Protein AF-A0AAP1VE02-F1 (afdb_monomer_lite)

Structure (mmCIF, N/CA/C/O backbone):
data_AF-A0AAP1VE02-F1
#
_entry.id   AF-A0AAP1VE02-F1
#
loop_
_atom_site.group_PDB
_atom_site.id
_atom_site.type_symbol
_atom_site.label_atom_id
_atom_site.label_alt_id
_atom_site.label_comp_id
_atom_site.label_asym_id
_atom_site.label_entity_id
_atom_site.label_seq_id
_atom_site.pdbx_PDB_ins_code
_atom_site.Cartn_x
_atom_site.Cartn_y
_atom_site.Cartn_z
_atom_site.occupancy
_atom_site.B_iso_or_equiv
_atom_site.auth_seq_id
_atom_site.auth_comp_id
_atom_site.auth_asym_id
_atom_site.auth_atom_id
_atom_site.pdbx_PDB_model_num
ATOM 1 N N . MET A 1 1 ? 75.406 -11.389 -35.304 1.00 46.22 1 MET A N 1
ATOM 2 C CA . MET A 1 1 ? 74.485 -10.347 -34.802 1.00 46.22 1 MET A CA 1
ATOM 3 C C . MET A 1 1 ? 73.312 -10.310 -35.766 1.00 46.22 1 MET A C 1
ATOM 5 O O . MET A 1 1 ? 73.383 -9.634 -36.781 1.00 46.22 1 MET A O 1
ATOM 9 N N . ASP A 1 2 ? 72.310 -11.146 -35.496 1.00 42.59 2 ASP A N 1
ATOM 10 C CA . ASP A 1 2 ? 71.092 -11.307 -36.296 1.00 42.59 2 ASP A CA 1
ATOM 11 C C . ASP A 1 2 ? 70.043 -10.273 -35.878 1.00 42.59 2 ASP A C 1
ATOM 13 O O . ASP A 1 2 ? 69.698 -10.181 -34.701 1.00 42.59 2 ASP A O 1
ATOM 17 N N . LEU A 1 3 ? 69.539 -9.492 -36.835 1.00 54.22 3 LEU A N 1
ATOM 18 C CA . LEU A 1 3 ? 68.564 -8.415 -36.616 1.00 54.22 3 LEU A CA 1
ATOM 19 C C . LEU A 1 3 ? 67.291 -8.613 -37.456 1.00 54.22 3 LEU A C 1
ATOM 21 O O . LEU A 1 3 ? 66.879 -7.704 -38.171 1.00 54.22 3 LEU A O 1
ATOM 25 N N . THR A 1 4 ? 66.658 -9.789 -37.419 1.00 57.28 4 THR A N 1
ATOM 26 C CA . THR A 1 4 ? 65.458 -10.041 -38.254 1.00 57.28 4 THR A CA 1
ATOM 27 C C . THR A 1 4 ? 64.274 -10.711 -37.553 1.00 57.28 4 THR A C 1
ATOM 29 O O . THR A 1 4 ? 63.318 -11.081 -38.225 1.00 57.28 4 THR A O 1
ATOM 32 N N . GLN A 1 5 ? 64.257 -10.836 -36.222 1.00 55.25 5 GLN A N 1
ATOM 33 C CA . GLN A 1 5 ? 63.242 -11.658 -35.537 1.00 55.25 5 GLN A CA 1
ATOM 34 C C . GLN A 1 5 ? 62.450 -10.962 -34.424 1.00 55.25 5 GLN A C 1
ATOM 36 O O . GLN A 1 5 ? 62.239 -11.557 -33.376 1.00 55.25 5 GLN A O 1
ATOM 41 N N . VAL A 1 6 ? 61.951 -9.735 -34.622 1.00 55.88 6 VAL A N 1
ATOM 42 C CA . VAL A 1 6 ? 60.882 -9.215 -33.741 1.00 55.88 6 VAL A CA 1
ATOM 43 C C . VAL A 1 6 ? 59.958 -8.251 -34.488 1.00 55.88 6 VAL A C 1
ATOM 45 O O . VAL A 1 6 ? 60.236 -7.059 -34.568 1.00 55.88 6 VAL A O 1
ATOM 48 N N . SER A 1 7 ? 58.838 -8.755 -35.015 1.00 54.78 7 SER A N 1
ATOM 49 C CA . SER A 1 7 ? 57.533 -8.056 -35.022 1.00 54.78 7 SER A CA 1
ATOM 50 C C . SER A 1 7 ? 56.464 -8.879 -35.746 1.00 54.78 7 SER A C 1
ATOM 52 O O . SER A 1 7 ? 55.863 -8.446 -36.726 1.00 54.78 7 SER A O 1
ATOM 54 N N . SER A 1 8 ? 56.157 -10.070 -35.235 1.00 54.03 8 SER A N 1
ATOM 55 C CA . SER A 1 8 ? 54.827 -10.646 -35.439 1.00 54.03 8 SER A CA 1
ATOM 56 C C . SER A 1 8 ? 53.881 -9.958 -34.456 1.00 54.03 8 SER A C 1
ATOM 58 O O . SER A 1 8 ? 53.622 -10.453 -33.359 1.00 54.03 8 SER A O 1
ATOM 60 N N . SER A 1 9 ? 53.415 -8.764 -34.821 1.00 57.19 9 SER A N 1
ATOM 61 C CA . SER A 1 9 ? 52.291 -8.130 -34.140 1.00 57.19 9 SER A CA 1
ATOM 62 C C . SER A 1 9 ? 51.079 -9.030 -34.353 1.00 57.19 9 SER A C 1
ATOM 64 O O . SER A 1 9 ? 50.460 -9.050 -35.417 1.00 57.19 9 SER A O 1
ATOM 66 N N . HIS A 1 10 ? 50.766 -9.834 -33.339 1.00 54.56 10 HIS A N 1
ATOM 67 C CA . HIS A 1 10 ? 49.487 -10.512 -33.252 1.00 54.56 10 HIS A CA 1
ATOM 68 C C . HIS A 1 10 ? 48.449 -9.386 -33.250 1.00 54.56 10 HIS A C 1
ATOM 70 O O . HIS A 1 10 ? 48.270 -8.702 -32.243 1.00 54.56 10 HIS A O 1
ATOM 76 N N . ARG A 1 11 ? 47.827 -9.108 -34.405 1.00 55.75 11 ARG A N 1
ATOM 77 C CA . ARG A 1 11 ? 46.624 -8.281 -34.446 1.00 55.75 11 ARG A CA 1
ATOM 78 C C . ARG A 1 11 ? 45.648 -9.003 -33.540 1.00 55.75 11 ARG A C 1
ATOM 80 O O . ARG A 1 11 ? 45.111 -10.037 -33.930 1.00 55.75 11 ARG A O 1
ATOM 87 N N . ALA A 1 12 ? 45.488 -8.499 -32.320 1.00 57.78 12 ALA A N 1
ATOM 88 C CA . ALA A 1 12 ? 44.336 -8.810 -31.509 1.00 57.78 12 ALA A CA 1
ATOM 89 C C . ALA A 1 12 ? 43.153 -8.537 -32.430 1.00 57.78 12 ALA A C 1
ATOM 91 O O . ALA A 1 12 ? 42.927 -7.397 -32.840 1.00 57.78 12 ALA A O 1
ATOM 92 N N . SER A 1 13 ? 42.495 -9.603 -32.878 1.00 56.47 13 SER A N 1
ATOM 93 C CA . SER A 1 13 ? 41.208 -9.510 -33.533 1.00 56.47 13 SER A CA 1
ATOM 94 C C . SER A 1 13 ? 40.338 -8.758 -32.546 1.00 56.47 13 SER A C 1
ATOM 96 O O . SER A 1 13 ? 39.937 -9.327 -31.532 1.00 56.47 13 SER A O 1
ATOM 98 N N . ALA A 1 14 ? 40.163 -7.456 -32.781 1.00 59.03 14 ALA A N 1
ATOM 99 C CA . ALA A 1 14 ? 39.246 -6.626 -32.036 1.00 59.03 14 ALA A CA 1
ATOM 100 C C . ALA A 1 14 ? 37.888 -7.288 -32.222 1.00 59.03 14 ALA A C 1
ATOM 102 O O . ALA A 1 14 ? 37.267 -7.189 -33.280 1.00 59.03 14 ALA A O 1
ATOM 103 N N . GLN A 1 15 ? 37.515 -8.093 -31.237 1.00 61.97 15 GLN A N 1
ATOM 104 C CA . GLN A 1 15 ? 36.262 -8.803 -31.224 1.00 61.97 15 GLN A CA 1
ATOM 105 C C . GLN A 1 15 ? 35.220 -7.700 -31.143 1.00 61.97 15 GLN A C 1
ATOM 107 O O . GLN A 1 15 ? 35.113 -7.019 -30.123 1.00 61.97 15 GLN A O 1
ATOM 112 N N . ALA A 1 16 ? 34.573 -7.426 -32.279 1.00 62.34 16 ALA A N 1
ATOM 113 C CA . ALA A 1 16 ? 33.534 -6.419 -32.363 1.00 62.34 16 ALA A CA 1
ATOM 114 C C . ALA A 1 16 ? 32.558 -6.681 -31.208 1.00 62.34 16 ALA A C 1
ATOM 116 O O . ALA A 1 16 ? 32.194 -7.847 -30.999 1.00 62.34 16 ALA A O 1
ATOM 117 N N . PRO A 1 17 ? 32.184 -5.657 -30.418 1.00 62.97 17 PRO A N 1
ATOM 118 C CA . PRO A 1 17 ? 31.223 -5.853 -29.350 1.00 62.97 17 PRO A CA 1
ATOM 119 C C . PRO A 1 17 ? 29.996 -6.489 -29.989 1.00 62.97 17 PRO A C 1
ATOM 121 O O . PRO A 1 17 ? 29.491 -5.981 -30.988 1.00 62.97 17 PRO A O 1
ATOM 124 N N . VAL A 1 18 ? 29.584 -7.648 -29.478 1.00 61.03 18 VAL A N 1
ATOM 125 C CA . VAL A 1 18 ? 28.393 -8.345 -29.952 1.00 61.03 18 VAL A CA 1
ATOM 126 C C . VAL A 1 18 ? 27.231 -7.392 -29.698 1.00 61.03 18 VAL A C 1
ATOM 128 O O . VAL A 1 18 ? 26.718 -7.310 -28.584 1.00 61.03 18 VAL A O 1
ATOM 131 N N . THR A 1 19 ? 26.859 -6.602 -30.704 1.00 62.06 19 THR A N 1
ATOM 132 C CA . THR A 1 19 ? 25.676 -5.752 -30.674 1.00 62.06 19 THR A CA 1
ATOM 133 C C . THR A 1 19 ? 24.482 -6.680 -30.813 1.00 62.06 19 THR A C 1
ATOM 135 O O . THR A 1 19 ? 23.877 -6.797 -31.877 1.00 62.06 19 THR A O 1
ATOM 138 N N . GLY A 1 20 ? 24.167 -7.390 -29.727 1.00 64.75 20 GLY A N 1
ATOM 139 C CA . GLY A 1 20 ? 22.802 -7.834 -29.506 1.00 64.75 20 GLY A CA 1
ATOM 140 C C . GLY A 1 20 ? 21.890 -6.610 -29.637 1.00 64.75 20 GLY A C 1
ATOM 141 O O . GLY A 1 20 ? 22.342 -5.493 -29.356 1.00 64.75 20 GLY A O 1
ATOM 142 N N . PRO A 1 21 ? 20.654 -6.778 -30.122 1.00 60.66 21 PRO A N 1
ATOM 143 C CA . PRO A 1 21 ? 19.771 -5.649 -30.366 1.00 60.66 21 PRO A CA 1
ATOM 144 C C . PRO A 1 21 ? 19.698 -4.789 -29.095 1.00 60.66 21 PRO A C 1
ATOM 146 O O . PRO A 1 21 ? 19.379 -5.281 -28.014 1.00 60.66 21 PRO A O 1
ATOM 149 N N . LEU A 1 22 ? 20.076 -3.508 -29.226 1.00 65.50 22 LEU A N 1
ATOM 150 C CA . LEU A 1 22 ? 20.133 -2.527 -28.128 1.00 65.50 22 LEU A CA 1
ATOM 151 C C . LEU A 1 22 ? 18.763 -2.383 -27.436 1.00 65.50 22 LEU A C 1
ATOM 153 O O . LEU A 1 22 ? 18.664 -1.987 -26.276 1.00 65.50 22 LEU A O 1
ATOM 157 N N . PHE A 1 23 ? 17.712 -2.744 -28.168 1.00 61.22 23 PHE A N 1
ATOM 158 C CA . PHE A 1 23 ? 16.346 -2.858 -27.712 1.00 61.22 23 PHE A CA 1
ATOM 159 C C . PHE A 1 23 ? 15.944 -4.326 -27.794 1.00 61.22 23 PHE A C 1
ATOM 161 O O . PHE A 1 23 ? 15.886 -4.913 -28.865 1.00 61.22 23 PHE A O 1
ATOM 168 N N . ASP A 1 24 ? 15.679 -4.936 -26.644 1.00 68.06 24 ASP A N 1
ATOM 169 C CA . ASP A 1 24 ? 14.955 -6.202 -26.595 1.00 68.06 24 ASP A CA 1
ATOM 170 C C . ASP A 1 24 ? 13.618 -6.006 -27.343 1.00 68.06 24 ASP A C 1
ATOM 172 O O . ASP A 1 24 ? 12.913 -5.045 -27.047 1.00 68.06 24 ASP A O 1
ATOM 176 N N . ASP A 1 25 ? 13.300 -6.846 -28.332 1.00 68.50 25 ASP A N 1
ATOM 177 C CA . ASP A 1 25 ? 12.112 -6.737 -29.208 1.00 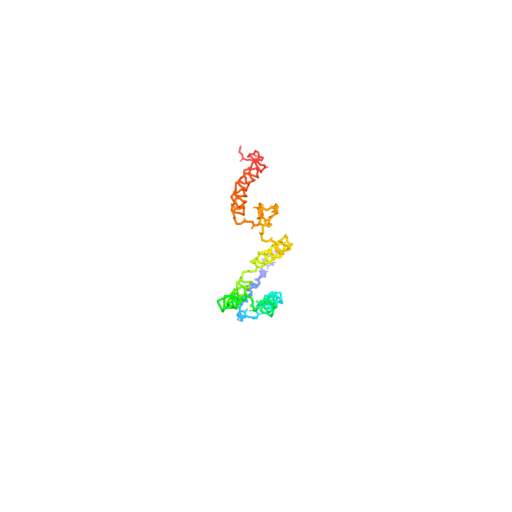68.50 25 ASP A CA 1
ATOM 178 C C . ASP A 1 25 ? 10.907 -7.533 -28.679 1.00 68.50 25 ASP A C 1
ATOM 180 O O . ASP A 1 25 ? 9.843 -7.598 -29.301 1.00 68.50 25 ASP A O 1
ATOM 184 N N . ARG A 1 26 ? 11.040 -8.165 -27.506 1.00 70.62 26 ARG A N 1
ATOM 185 C CA . ARG A 1 26 ? 9.960 -8.971 -26.927 1.00 70.62 26 ARG A CA 1
ATOM 186 C C . ARG A 1 26 ? 8.723 -8.107 -26.662 1.00 70.62 26 ARG A C 1
ATOM 188 O O . ARG A 1 26 ? 8.867 -7.015 -26.088 1.00 70.62 26 ARG A O 1
ATOM 195 N N . PRO A 1 27 ? 7.509 -8.594 -26.990 1.00 72.88 27 PRO A N 1
ATOM 196 C CA . PRO A 1 27 ? 6.276 -7.884 -26.675 1.00 72.88 27 PRO A CA 1
ATOM 197 C C . PRO A 1 27 ? 6.214 -7.601 -25.170 1.00 72.88 27 PRO A C 1
ATOM 199 O O . PRO A 1 27 ? 6.684 -8.409 -24.371 1.00 72.88 27 PRO A O 1
ATOM 202 N N . PHE A 1 28 ? 5.644 -6.457 -24.774 1.00 66.56 28 PHE A N 1
ATOM 203 C CA . PHE A 1 28 ? 5.602 -5.996 -23.375 1.00 66.56 28 PHE A CA 1
ATOM 204 C C . PHE A 1 28 ? 5.138 -7.100 -22.408 1.00 66.56 28 PHE A C 1
ATOM 206 O O . PHE A 1 28 ? 5.737 -7.285 -21.354 1.00 66.56 28 PHE A O 1
ATOM 213 N N . LEU A 1 29 ? 4.156 -7.905 -22.832 1.00 63.84 29 LEU A N 1
ATOM 214 C CA . LEU A 1 29 ? 3.604 -9.043 -22.090 1.00 63.84 29 LEU A CA 1
ATOM 215 C C . LEU A 1 29 ? 4.584 -10.216 -21.895 1.00 63.84 29 LEU A C 1
ATOM 217 O O . LEU A 1 29 ? 4.508 -10.900 -20.880 1.00 63.84 29 LEU A O 1
ATOM 221 N N . ALA A 1 30 ? 5.534 -10.431 -22.809 1.00 62.16 30 ALA A N 1
ATOM 222 C CA . ALA A 1 30 ? 6.550 -11.486 -22.703 1.00 62.16 30 ALA A CA 1
ATOM 223 C C . ALA A 1 30 ? 7.745 -11.099 -21.811 1.00 62.16 30 ALA A C 1
ATOM 225 O O . ALA A 1 30 ? 8.622 -11.925 -21.561 1.00 62.16 30 ALA A O 1
ATOM 226 N N . ARG A 1 31 ? 7.791 -9.851 -21.323 1.00 69.75 31 ARG A N 1
ATOM 227 C CA . ARG A 1 31 ? 8.777 -9.388 -20.330 1.00 69.75 31 ARG A CA 1
ATOM 228 C C . ARG A 1 31 ? 8.240 -9.412 -18.903 1.00 69.75 31 ARG A C 1
ATOM 230 O O . ARG A 1 31 ? 8.988 -9.102 -17.973 1.00 69.75 31 ARG A O 1
ATOM 237 N N . LEU A 1 32 ? 6.960 -9.747 -18.727 1.00 77.31 32 LEU A N 1
ATOM 238 C CA . LEU A 1 32 ? 6.363 -9.853 -17.405 1.00 77.31 32 LEU A CA 1
ATOM 239 C C . LEU A 1 32 ? 6.932 -11.071 -16.684 1.00 77.31 32 LEU A C 1
ATOM 241 O O . LEU A 1 32 ? 6.906 -12.197 -17.176 1.00 77.31 32 LEU A O 1
ATOM 245 N N . SER A 1 33 ? 7.438 -10.823 -15.487 1.00 80.81 33 SER A N 1
ATOM 246 C CA . SER A 1 33 ? 7.883 -11.863 -14.570 1.00 80.81 33 SER A CA 1
ATOM 247 C C . SER A 1 33 ? 6.690 -12.560 -13.910 1.00 80.81 33 SER A C 1
ATOM 249 O O . SER A 1 33 ? 5.589 -12.013 -13.843 1.00 80.81 33 SER A O 1
ATOM 251 N N . LEU A 1 34 ? 6.914 -13.748 -13.343 1.00 84.69 34 LEU A N 1
ATOM 252 C CA . LEU A 1 34 ? 5.898 -14.470 -12.566 1.00 84.69 34 LEU A CA 1
ATOM 253 C C . LEU A 1 34 ? 5.303 -13.608 -11.433 1.00 84.69 34 LEU A C 1
ATOM 255 O O . LEU A 1 34 ? 4.106 -13.666 -11.167 1.00 84.69 34 LEU A O 1
ATOM 259 N N . LEU A 1 35 ? 6.120 -12.749 -10.811 1.00 84.12 35 LEU A N 1
ATOM 260 C CA . LEU A 1 35 ? 5.673 -11.808 -9.778 1.00 84.12 35 LEU A CA 1
ATOM 261 C C . LEU A 1 35 ? 4.686 -10.760 -10.311 1.00 84.12 35 LEU A C 1
ATOM 263 O O . LEU A 1 35 ? 3.823 -10.301 -9.568 1.00 84.12 35 LEU A O 1
ATOM 267 N N . ASP A 1 36 ? 4.798 -10.375 -11.583 1.00 85.06 36 ASP A N 1
ATOM 268 C CA . ASP A 1 36 ? 3.911 -9.392 -12.216 1.00 85.06 36 ASP A CA 1
ATOM 269 C C . ASP A 1 36 ? 2.505 -9.976 -12.404 1.00 85.06 36 ASP A C 1
ATOM 271 O O . ASP A 1 36 ? 1.506 -9.279 -12.211 1.00 85.06 36 ASP A O 1
ATOM 275 N N . TRP A 1 37 ? 2.442 -11.270 -12.719 1.00 87.75 37 TRP A N 1
ATOM 276 C CA . TRP A 1 37 ? 1.203 -12.035 -12.806 1.00 87.75 37 TRP A CA 1
ATOM 277 C C . TRP A 1 37 ? 0.598 -12.328 -11.436 1.00 87.75 37 TRP A C 1
ATOM 279 O O . TRP A 1 37 ? -0.605 -12.151 -11.268 1.00 87.75 37 TRP A O 1
ATOM 289 N N . LEU A 1 38 ? 1.409 -12.702 -10.440 1.00 90.00 38 LEU A N 1
ATOM 290 C CA . LEU A 1 38 ? 0.932 -12.895 -9.064 1.00 90.00 38 LEU A CA 1
ATOM 291 C C . LEU A 1 38 ? 0.347 -11.605 -8.477 1.00 90.00 38 LEU A C 1
ATOM 293 O O . LEU A 1 38 ? -0.707 -11.643 -7.849 1.00 90.00 38 LEU A O 1
ATOM 297 N N . PHE A 1 39 ? 0.990 -10.460 -8.720 1.00 88.88 39 PHE A N 1
ATOM 298 C CA . PHE A 1 39 ? 0.473 -9.155 -8.308 1.00 88.88 39 PHE A CA 1
ATOM 299 C C . PHE A 1 39 ? -0.879 -8.838 -8.964 1.00 88.88 39 PHE A C 1
ATOM 301 O O . PHE A 1 39 ? -1.817 -8.424 -8.283 1.00 88.88 39 PHE A O 1
ATOM 308 N N . ALA A 1 40 ? -0.997 -9.071 -10.274 1.00 90.62 40 ALA A N 1
ATOM 309 C CA . ALA A 1 40 ? -2.249 -8.857 -10.989 1.00 90.62 40 ALA A CA 1
ATOM 310 C C . ALA A 1 40 ? -3.361 -9.790 -10.488 1.00 90.62 40 ALA A C 1
ATOM 312 O O . ALA A 1 40 ? -4.474 -9.336 -10.228 1.00 90.62 40 ALA A O 1
ATOM 313 N N . LEU A 1 41 ? -3.044 -11.071 -10.279 1.00 93.12 41 LEU A N 1
ATOM 314 C CA . LEU A 1 41 ? -3.971 -12.047 -9.715 1.00 93.12 41 LEU A CA 1
ATOM 315 C C . LEU A 1 41 ? -4.442 -11.623 -8.320 1.00 93.12 41 LEU A C 1
ATOM 317 O O . LEU A 1 41 ? -5.638 -11.664 -8.053 1.00 93.12 41 LEU A O 1
ATOM 321 N N . ALA A 1 42 ? -3.534 -11.165 -7.456 1.00 92.31 42 ALA A N 1
ATOM 322 C CA . ALA A 1 42 ? -3.881 -10.695 -6.118 1.00 92.31 42 ALA A CA 1
ATOM 323 C C . ALA A 1 42 ? -4.865 -9.512 -6.153 1.00 92.31 42 ALA A C 1
ATOM 325 O O . ALA A 1 42 ? -5.834 -9.507 -5.394 1.00 92.31 42 ALA A O 1
ATOM 326 N N . LEU A 1 43 ? -4.671 -8.548 -7.062 1.00 92.62 43 LEU A N 1
ATOM 327 C CA . LEU A 1 43 ? -5.604 -7.430 -7.249 1.00 92.62 43 LEU A CA 1
ATOM 328 C C . LEU A 1 43 ? -6.981 -7.895 -7.737 1.00 92.62 43 LEU A C 1
ATOM 330 O O . LEU A 1 43 ? -7.998 -7.449 -7.208 1.00 92.62 43 LEU A O 1
ATOM 334 N N . VAL A 1 44 ? -7.020 -8.802 -8.716 1.00 93.94 44 VAL A N 1
ATOM 335 C CA . VAL A 1 44 ? -8.280 -9.340 -9.255 1.00 93.94 44 VAL A CA 1
ATOM 336 C C . VAL A 1 44 ? -9.030 -10.142 -8.193 1.00 93.94 44 VAL A C 1
ATOM 338 O O . VAL A 1 44 ? -10.232 -9.952 -8.025 1.00 93.94 44 VAL A O 1
ATOM 341 N N . VAL A 1 45 ? -8.334 -10.997 -7.442 1.00 93.88 45 VAL A N 1
ATOM 342 C CA . VAL A 1 45 ? -8.930 -11.786 -6.353 1.00 93.88 45 VAL A CA 1
ATOM 343 C C . VAL A 1 45 ? -9.438 -10.873 -5.239 1.00 93.88 45 VAL A C 1
ATOM 345 O O . VAL A 1 45 ? -10.556 -11.067 -4.770 1.00 93.88 45 VAL A O 1
ATOM 348 N N . GLY A 1 46 ? -8.671 -9.851 -4.849 1.00 90.69 46 GLY A N 1
ATOM 349 C CA . GLY A 1 46 ? -9.090 -8.883 -3.834 1.00 90.69 46 GLY A CA 1
ATOM 350 C C . GLY A 1 46 ? -10.345 -8.106 -4.241 1.00 90.69 46 GLY A C 1
ATOM 351 O O . GL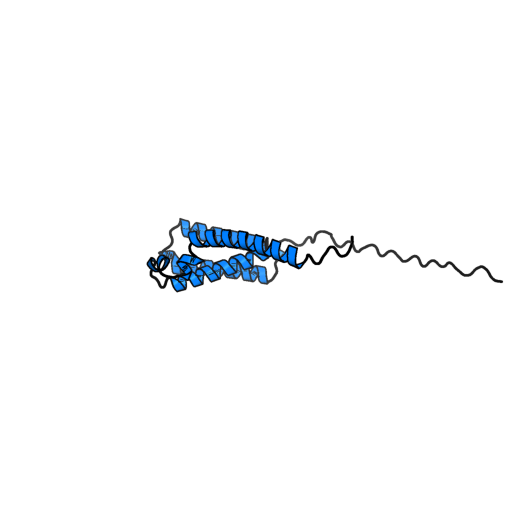Y A 1 46 ? -11.297 -8.019 -3.466 1.00 90.69 46 GLY A O 1
ATOM 352 N N . ALA A 1 47 ? -10.390 -7.602 -5.477 1.00 91.12 47 ALA A N 1
ATOM 353 C CA . ALA A 1 47 ? -11.566 -6.910 -6.001 1.00 91.12 47 ALA A CA 1
ATOM 354 C C . ALA A 1 47 ? -12.769 -7.851 -6.176 1.00 91.12 47 ALA A C 1
ATOM 356 O O . ALA A 1 47 ? -13.897 -7.472 -5.869 1.00 91.12 47 ALA A O 1
ATOM 357 N N . GLY A 1 48 ? -12.539 -9.090 -6.619 1.00 91.44 48 GLY A N 1
ATOM 358 C CA . GLY A 1 48 ? -13.576 -10.116 -6.721 1.00 91.44 48 GLY A CA 1
ATOM 359 C C . GLY A 1 48 ? -14.174 -10.469 -5.360 1.00 91.44 48 GLY A C 1
ATOM 360 O O . GLY A 1 48 ? -15.394 -10.509 -5.220 1.00 91.44 48 GLY A O 1
ATOM 361 N N . TYR A 1 49 ? -13.334 -10.643 -4.337 1.00 91.81 49 TYR A N 1
ATOM 362 C CA . TYR A 1 49 ? -13.779 -10.852 -2.958 1.00 91.81 49 TYR A CA 1
ATOM 363 C C . TYR A 1 49 ? -14.636 -9.681 -2.463 1.00 91.81 49 TYR A C 1
ATOM 365 O O . TYR A 1 49 ? -15.720 -9.892 -1.913 1.00 91.81 49 TYR A O 1
ATOM 373 N N . ALA A 1 50 ? -14.190 -8.447 -2.723 1.00 88.38 50 ALA A N 1
ATOM 374 C CA . ALA A 1 50 ? -14.937 -7.252 -2.358 1.00 88.38 50 ALA A CA 1
ATOM 375 C C . ALA A 1 50 ? -16.304 -7.187 -3.064 1.00 88.38 50 ALA A C 1
ATOM 377 O O . ALA A 1 50 ? -17.316 -6.935 -2.412 1.00 88.38 50 ALA A O 1
ATOM 378 N N . LEU A 1 51 ? -16.359 -7.491 -4.366 1.00 88.81 51 LEU A N 1
ATOM 379 C CA . LEU A 1 51 ? -17.615 -7.545 -5.117 1.00 88.81 51 LEU A CA 1
ATOM 380 C C . LEU A 1 51 ? -18.563 -8.604 -4.571 1.00 88.81 51 LEU A C 1
ATOM 382 O O . LEU A 1 51 ? -19.733 -8.310 -4.395 1.00 88.81 51 LEU A O 1
ATOM 386 N N . VAL A 1 52 ? -18.101 -9.821 -4.293 1.00 90.00 52 VAL A N 1
ATOM 387 C CA . VAL A 1 52 ? -19.000 -10.898 -3.850 1.00 90.00 52 VAL A CA 1
ATOM 388 C C . VAL A 1 52 ? -19.596 -10.595 -2.474 1.00 90.00 52 VAL A C 1
ATOM 390 O O . VAL A 1 52 ? -20.792 -10.802 -2.271 1.00 90.00 52 VAL A O 1
ATOM 393 N N . HIS A 1 53 ? -18.793 -10.084 -1.538 1.00 87.94 53 HIS A N 1
ATOM 394 C CA . HIS A 1 53 ? -19.240 -9.889 -0.158 1.00 87.94 53 HIS A CA 1
ATOM 395 C C . HIS A 1 53 ? -19.920 -8.532 0.081 1.00 87.94 53 HIS A C 1
ATOM 397 O O . HIS A 1 53 ? -20.894 -8.452 0.829 1.00 87.94 53 HIS A O 1
ATOM 403 N N . TYR A 1 54 ? -19.456 -7.468 -0.582 1.00 86.19 54 TYR A N 1
ATOM 404 C CA . TYR A 1 54 ? -19.922 -6.097 -0.340 1.00 86.19 54 TYR A CA 1
ATOM 405 C C . TYR A 1 54 ? -20.788 -5.522 -1.465 1.00 86.19 54 TYR A C 1
ATOM 407 O O . TYR A 1 54 ? -21.268 -4.400 -1.335 1.00 86.19 54 TYR A O 1
ATOM 415 N N . ASN A 1 55 ? -21.092 -6.288 -2.522 1.00 84.38 55 ASN A N 1
ATOM 416 C CA . ASN A 1 55 ? -21.972 -5.865 -3.625 1.00 84.38 55 ASN A CA 1
ATOM 417 C C . ASN A 1 55 ? -23.293 -5.229 -3.167 1.00 84.38 55 ASN A C 1
ATOM 419 O O . ASN A 1 55 ? -23.781 -4.318 -3.835 1.00 84.38 55 ASN A O 1
ATOM 423 N N . ALA A 1 56 ? -23.882 -5.749 -2.087 1.00 86.06 56 ALA A N 1
ATOM 424 C CA . ALA A 1 56 ? -25.179 -5.301 -1.588 1.00 86.06 56 ALA A CA 1
ATOM 425 C C . ALA A 1 56 ? -25.116 -3.900 -0.958 1.00 86.06 56 ALA A C 1
ATOM 427 O O . ALA A 1 56 ? -26.138 -3.236 -0.859 1.00 86.06 56 ALA A O 1
ATOM 428 N N . HIS A 1 57 ? -23.919 -3.461 -0.566 1.00 85.56 57 HIS A N 1
ATOM 429 C CA . HIS A 1 57 ? -23.651 -2.167 0.058 1.00 85.56 57 HIS A CA 1
ATOM 430 C C . HIS A 1 57 ? -22.969 -1.183 -0.908 1.00 85.56 57 HIS A C 1
ATOM 432 O O . HIS A 1 57 ? -22.569 -0.107 -0.482 1.00 85.56 57 HIS A O 1
ATOM 438 N N . MET A 1 58 ? -22.786 -1.562 -2.180 1.00 84.31 58 MET A N 1
ATOM 439 C CA . MET A 1 58 ? -22.122 -0.746 -3.199 1.00 84.31 58 MET A CA 1
ATOM 440 C C . MET A 1 58 ? -23.116 -0.296 -4.264 1.00 84.31 58 MET A C 1
ATOM 442 O O . MET A 1 58 ? -23.788 -1.132 -4.887 1.00 84.31 58 MET A O 1
ATOM 446 N N . ASP A 1 59 ? -23.118 1.003 -4.544 1.00 91.19 59 ASP A N 1
ATOM 447 C CA . ASP A 1 59 ? -23.879 1.570 -5.649 1.00 91.19 59 ASP A CA 1
ATOM 448 C C . ASP A 1 59 ? -23.192 1.287 -6.995 1.00 91.19 59 ASP A C 1
ATOM 450 O O . ASP A 1 59 ? -22.068 0.776 -7.084 1.00 91.19 59 ASP A O 1
ATOM 454 N N . TYR A 1 60 ? -23.881 1.610 -8.093 1.00 91.12 60 TYR A N 1
ATOM 455 C CA . TYR A 1 60 ? -23.353 1.403 -9.445 1.00 91.12 60 TYR A CA 1
ATOM 456 C C . TYR A 1 60 ? -22.023 2.143 -9.679 1.00 91.12 60 TYR A C 1
ATOM 458 O O . TYR A 1 60 ? -21.115 1.598 -10.308 1.00 91.12 60 TYR A O 1
ATOM 466 N N . TYR A 1 61 ? -21.883 3.354 -9.129 1.00 91.50 61 TYR A N 1
ATOM 467 C CA . TYR A 1 61 ? -20.653 4.142 -9.228 1.00 91.50 61 TYR A CA 1
ATOM 468 C C . TYR A 1 61 ? -19.472 3.460 -8.535 1.00 91.50 61 TYR A C 1
ATOM 470 O O . TYR A 1 61 ? -18.402 3.362 -9.133 1.00 91.50 61 TYR A O 1
ATOM 478 N N . ASP A 1 62 ? -19.666 2.920 -7.332 1.00 89.44 62 ASP A N 1
ATOM 479 C CA . ASP A 1 62 ? -18.591 2.261 -6.584 1.00 89.44 62 ASP A CA 1
ATOM 480 C C . ASP A 1 62 ? -18.090 1.016 -7.317 1.00 89.44 62 ASP A C 1
ATOM 482 O O . ASP A 1 62 ? -16.883 0.776 -7.421 1.00 89.44 62 ASP A O 1
ATOM 486 N N . LYS A 1 63 ? -19.019 0.239 -7.890 1.00 91.00 63 LYS A N 1
ATOM 487 C CA . LYS A 1 63 ? -18.690 -0.934 -8.713 1.00 91.00 63 LYS A CA 1
ATOM 488 C C . LYS A 1 63 ? -17.900 -0.522 -9.953 1.00 91.00 63 LYS A C 1
ATOM 490 O O . LYS A 1 63 ? -16.879 -1.142 -10.252 1.00 91.00 63 LYS A O 1
ATOM 495 N N . ALA A 1 64 ? -18.329 0.535 -10.644 1.00 92.81 64 ALA A N 1
ATOM 496 C CA . ALA A 1 64 ? -17.648 1.041 -11.832 1.00 92.81 64 ALA A CA 1
ATOM 497 C C . ALA A 1 64 ? -16.230 1.545 -11.515 1.00 92.81 64 ALA A C 1
ATOM 499 O O . ALA A 1 64 ? -15.278 1.171 -12.204 1.00 92.81 64 ALA A O 1
ATOM 500 N N . VAL A 1 65 ? -16.069 2.335 -10.448 1.00 92.81 65 VAL A N 1
ATOM 501 C CA . VAL A 1 65 ? -14.759 2.837 -10.005 1.00 92.81 65 VAL A CA 1
ATOM 502 C C . VAL A 1 65 ? -13.852 1.681 -9.606 1.00 92.81 65 VAL A C 1
ATOM 504 O O . VAL A 1 65 ? -12.693 1.654 -10.018 1.00 92.81 65 VAL A O 1
ATOM 507 N N . MET A 1 66 ? -14.356 0.694 -8.865 1.00 92.19 66 MET A N 1
ATOM 508 C CA . MET A 1 66 ? -13.548 -0.451 -8.451 1.00 92.19 66 MET A CA 1
ATOM 509 C C . MET A 1 66 ? -13.088 -1.287 -9.649 1.00 92.19 66 MET A C 1
ATOM 511 O O . MET A 1 66 ? -11.895 -1.570 -9.773 1.00 92.19 66 MET A O 1
ATOM 515 N N . ILE A 1 67 ? -14.000 -1.619 -10.569 1.00 92.94 67 ILE A N 1
ATOM 516 C CA . ILE A 1 67 ? -13.671 -2.365 -11.792 1.00 92.94 67 ILE A CA 1
ATOM 517 C C . ILE A 1 67 ? -12.687 -1.577 -12.663 1.00 92.94 67 ILE A C 1
ATOM 519 O O . ILE A 1 67 ? -11.786 -2.183 -13.234 1.00 92.94 67 ILE A O 1
ATOM 523 N N . GLY A 1 68 ? -12.806 -0.248 -12.740 1.00 94.06 68 GLY A N 1
ATOM 524 C CA . GLY A 1 68 ? -11.856 0.606 -13.462 1.00 94.06 68 GLY A CA 1
ATOM 525 C C . GLY A 1 68 ? -10.492 0.739 -12.772 1.00 94.06 68 GLY A C 1
ATOM 526 O O . GLY A 1 68 ? -9.461 0.829 -13.440 1.00 94.06 68 GLY A O 1
ATOM 527 N N . THR A 1 69 ? -10.457 0.695 -11.440 1.00 93.38 69 THR A N 1
ATOM 528 C CA . THR A 1 69 ? -9.223 0.854 -10.653 1.00 93.38 69 THR A CA 1
ATOM 529 C C . THR A 1 69 ? -8.320 -0.376 -10.748 1.00 93.38 69 THR A C 1
ATOM 531 O O . THR A 1 69 ? -7.101 -0.233 -10.820 1.00 93.38 69 THR A O 1
ATOM 534 N N . VAL A 1 70 ? -8.887 -1.586 -10.812 1.00 94.19 70 VAL A N 1
ATOM 535 C CA . VAL A 1 70 ? -8.118 -2.842 -10.937 1.00 94.19 70 VAL A CA 1
ATOM 536 C C . VAL A 1 70 ? -7.151 -2.838 -12.135 1.00 94.19 70 VAL A C 1
ATOM 538 O O . VAL A 1 70 ? -5.947 -2.978 -11.908 1.00 94.19 70 VAL A O 1
ATOM 541 N N . PRO A 1 71 ? -7.588 -2.642 -13.397 1.00 93.75 71 PRO A N 1
ATOM 542 C CA . PRO A 1 71 ? -6.682 -2.624 -14.541 1.00 93.75 71 PRO A CA 1
ATOM 543 C C . PRO A 1 71 ? -5.709 -1.440 -14.490 1.00 93.75 71 PRO A C 1
ATOM 545 O O . PRO A 1 71 ? -4.559 -1.592 -14.903 1.00 93.75 71 PRO A O 1
ATOM 548 N N . ALA A 1 72 ? -6.116 -0.291 -13.937 1.00 92.88 72 ALA A N 1
ATOM 549 C CA . ALA A 1 72 ? -5.228 0.857 -13.762 1.00 92.88 72 ALA A CA 1
ATOM 550 C C . ALA A 1 72 ? -4.061 0.540 -12.807 1.00 92.88 72 ALA A C 1
ATOM 552 O O . ALA A 1 72 ? -2.902 0.803 -13.137 1.00 92.88 72 ALA A O 1
ATOM 553 N N . LEU A 1 73 ? -4.341 -0.088 -11.659 1.00 92.38 73 LEU A N 1
ATOM 554 C CA . LEU A 1 73 ? -3.316 -0.497 -10.694 1.00 92.38 73 LEU A CA 1
ATOM 555 C C . LEU A 1 73 ? -2.432 -1.627 -11.227 1.00 92.38 73 LEU A C 1
ATOM 557 O O . LEU A 1 73 ? -1.225 -1.614 -10.981 1.00 92.38 73 LEU A O 1
ATOM 561 N N . ILE A 1 74 ? -2.993 -2.565 -11.994 1.00 92.56 74 ILE A N 1
ATOM 562 C CA . ILE A 1 74 ? -2.216 -3.611 -12.674 1.00 92.56 74 ILE A CA 1
ATOM 563 C C . ILE A 1 74 ? -1.230 -2.977 -13.662 1.00 92.56 74 ILE A C 1
ATOM 565 O O . ILE A 1 74 ? -0.030 -3.250 -13.595 1.00 92.56 74 ILE A O 1
ATOM 569 N N . ALA A 1 75 ? -1.706 -2.081 -14.531 1.00 91.12 75 ALA A N 1
ATOM 570 C CA . ALA A 1 75 ? -0.864 -1.391 -15.504 1.00 91.12 75 ALA A CA 1
ATOM 571 C C . ALA A 1 75 ? 0.235 -0.558 -14.822 1.00 91.12 75 ALA A C 1
ATOM 573 O O . ALA A 1 75 ? 1.399 -0.605 -15.236 1.00 91.12 75 ALA A O 1
ATOM 574 N N . LEU A 1 76 ? -0.113 0.153 -13.745 1.00 91.50 76 LEU A N 1
ATOM 575 C CA . LEU A 1 76 ? 0.832 0.929 -12.945 1.00 91.50 76 LEU A CA 1
ATOM 576 C C . LEU A 1 76 ? 1.874 0.028 -12.267 1.00 91.50 76 LEU A C 1
ATOM 578 O O . LEU A 1 76 ? 3.067 0.319 -12.330 1.00 91.50 76 LEU A O 1
ATOM 582 N N . GLY A 1 77 ? 1.455 -1.097 -11.687 1.00 88.12 77 GLY A N 1
ATOM 583 C CA . GLY A 1 77 ? 2.351 -2.071 -11.067 1.00 88.12 77 GLY A CA 1
ATOM 584 C C . GLY A 1 77 ? 3.283 -2.752 -12.072 1.00 88.12 77 GLY A C 1
ATOM 585 O O . GLY A 1 77 ? 4.436 -3.043 -11.742 1.00 88.12 77 GLY A O 1
ATOM 586 N N . TRP A 1 78 ? 2.837 -2.994 -13.305 1.00 87.69 78 TRP A N 1
ATOM 587 C CA . TRP A 1 78 ? 3.685 -3.526 -14.378 1.00 87.69 78 TRP A CA 1
A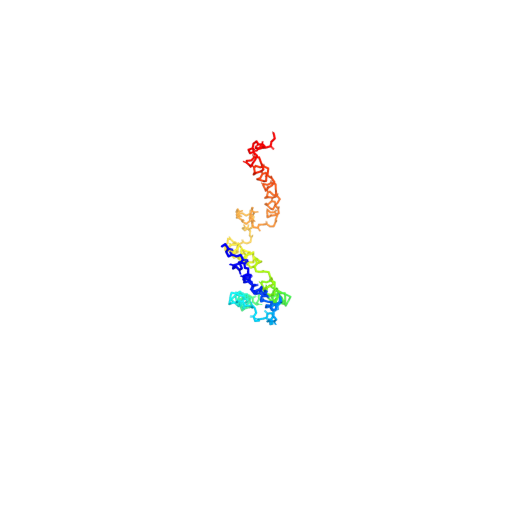TOM 588 C C . TRP A 1 78 ? 4.689 -2.498 -14.890 1.00 87.69 78 TRP A C 1
ATOM 590 O O . TRP A 1 78 ? 5.847 -2.847 -15.122 1.00 87.69 78 TRP A O 1
ATOM 600 N N . ARG A 1 79 ? 4.282 -1.231 -15.027 1.00 85.69 79 ARG A N 1
ATOM 601 C CA . ARG A 1 79 ? 5.173 -0.167 -15.500 1.00 85.69 79 ARG A CA 1
ATOM 602 C C . ARG A 1 79 ? 6.181 0.260 -14.432 1.00 85.69 79 ARG A C 1
ATOM 604 O O . ARG A 1 79 ? 7.347 0.463 -14.762 1.00 85.69 79 ARG A O 1
ATOM 611 N N . TRP A 1 80 ? 5.758 0.364 -13.172 1.00 85.94 80 TRP A N 1
ATOM 612 C CA . TRP A 1 80 ? 6.560 0.849 -12.047 1.00 85.94 80 TRP A CA 1
ATOM 613 C C . TRP A 1 80 ? 6.627 -0.186 -10.922 1.00 85.94 80 TRP A C 1
ATOM 615 O O . TRP A 1 80 ? 5.841 -0.178 -9.977 1.00 85.94 80 TRP A O 1
ATOM 625 N N . LYS A 1 81 ? 7.636 -1.063 -10.989 1.00 84.19 81 LYS A N 1
ATOM 626 C CA . LYS A 1 81 ? 7.855 -2.123 -9.988 1.00 84.19 81 LYS A CA 1
ATOM 627 C C . LYS A 1 81 ? 7.955 -1.608 -8.537 1.00 84.19 81 LYS A C 1
ATOM 629 O O . LYS A 1 81 ? 7.328 -2.232 -7.681 1.00 84.19 81 LYS A O 1
ATOM 634 N N . PRO A 1 82 ? 8.637 -0.479 -8.230 1.00 85.69 82 PRO A N 1
ATOM 635 C CA . PRO A 1 82 ? 8.683 0.055 -6.863 1.00 85.69 82 PRO A CA 1
ATOM 636 C C . PRO A 1 82 ? 7.310 0.465 -6.309 1.00 85.69 82 PRO A C 1
ATOM 638 O O . PRO A 1 82 ? 7.085 0.378 -5.103 1.00 85.69 82 PRO A O 1
ATOM 641 N N . ALA A 1 83 ? 6.362 0.847 -7.174 1.00 87.38 83 ALA A N 1
ATOM 642 C CA . ALA A 1 83 ? 5.028 1.268 -6.750 1.00 87.38 83 ALA A CA 1
ATOM 643 C C . ALA A 1 83 ? 4.238 0.133 -6.074 1.00 87.38 83 ALA A C 1
ATOM 645 O O . ALA A 1 83 ? 3.374 0.401 -5.244 1.00 87.38 83 ALA A O 1
ATOM 646 N N . ARG A 1 84 ? 4.565 -1.136 -6.357 1.00 87.62 84 ARG A N 1
ATOM 647 C CA . ARG A 1 84 ? 3.897 -2.296 -5.742 1.00 87.62 84 ARG A CA 1
ATOM 648 C C . ARG A 1 84 ? 4.098 -2.361 -4.241 1.00 87.62 84 ARG A C 1
ATOM 650 O O . ARG A 1 84 ? 3.167 -2.715 -3.530 1.00 87.62 84 ARG A O 1
ATOM 657 N N . LEU A 1 85 ? 5.297 -2.019 -3.766 1.00 89.75 85 LEU A N 1
ATOM 658 C CA . LEU A 1 85 ? 5.586 -2.022 -2.335 1.00 89.75 85 LEU A CA 1
ATOM 659 C C . LEU A 1 85 ? 4.765 -0.938 -1.637 1.00 89.75 85 LEU A C 1
ATOM 661 O O . LEU A 1 85 ? 4.181 -1.197 -0.595 1.00 89.75 85 LEU A O 1
ATOM 665 N N . MET A 1 86 ? 4.628 0.234 -2.263 1.00 88.88 86 MET A N 1
ATOM 666 C CA . MET A 1 86 ? 3.758 1.295 -1.759 1.00 88.88 86 MET A CA 1
ATOM 667 C C . MET A 1 86 ? 2.290 0.849 -1.710 1.00 88.88 86 MET A C 1
ATOM 669 O O . MET A 1 86 ? 1.640 1.020 -0.684 1.00 88.88 86 MET A O 1
ATOM 673 N N . MET A 1 87 ? 1.781 0.219 -2.775 1.00 91.88 87 MET A N 1
ATOM 674 C CA . MET A 1 87 ? 0.414 -0.319 -2.814 1.00 91.88 87 MET A CA 1
ATOM 675 C C . MET A 1 87 ? 0.184 -1.395 -1.746 1.00 91.88 87 MET A C 1
ATOM 677 O O . MET A 1 87 ? -0.841 -1.374 -1.071 1.00 91.88 87 MET A O 1
ATOM 681 N N . ALA A 1 88 ? 1.144 -2.306 -1.562 1.00 90.62 88 ALA A N 1
ATOM 682 C CA . ALA A 1 88 ? 1.077 -3.343 -0.538 1.00 90.62 88 ALA A CA 1
ATOM 683 C C . ALA A 1 88 ? 1.068 -2.740 0.873 1.00 90.62 88 ALA A C 1
ATOM 685 O O . ALA A 1 88 ? 0.230 -3.118 1.689 1.00 90.62 88 ALA A O 1
ATOM 686 N N . SER A 1 89 ? 1.933 -1.758 1.145 1.00 90.69 89 SER A N 1
ATOM 687 C CA . SER A 1 89 ? 1.939 -1.030 2.416 1.00 90.69 89 SER A CA 1
ATOM 688 C C . SER A 1 89 ? 0.601 -0.337 2.669 1.00 90.69 89 SER A C 1
ATOM 690 O O . SER A 1 89 ? 0.034 -0.494 3.746 1.00 90.69 89 SER A O 1
ATOM 692 N N . ILE A 1 90 ? 0.050 0.366 1.673 1.00 89.88 90 ILE A N 1
ATOM 693 C CA . ILE A 1 90 ? -1.264 1.017 1.786 1.00 89.88 90 ILE A CA 1
ATOM 694 C C . ILE A 1 90 ? -2.355 -0.016 2.092 1.00 89.88 90 ILE A C 1
ATOM 696 O O . ILE A 1 90 ? -3.168 0.217 2.982 1.00 89.88 90 ILE A O 1
ATOM 700 N N . ALA A 1 91 ? -2.355 -1.168 1.416 1.00 90.69 91 ALA A N 1
ATOM 701 C CA . ALA A 1 91 ? -3.331 -2.229 1.657 1.00 90.69 91 ALA A CA 1
ATOM 702 C C . ALA A 1 91 ? -3.239 -2.793 3.086 1.00 90.69 91 ALA A C 1
ATOM 704 O O . ALA A 1 91 ? -4.259 -2.931 3.759 1.00 90.69 91 ALA A O 1
ATOM 705 N N . VAL A 1 92 ? -2.026 -3.065 3.580 1.00 91.81 92 VAL A N 1
ATOM 706 C CA . VAL A 1 92 ? -1.808 -3.541 4.957 1.00 91.81 92 VAL A CA 1
ATOM 707 C C . VAL A 1 92 ? -2.271 -2.499 5.974 1.00 91.81 92 VAL A C 1
ATOM 709 O O . VAL A 1 92 ? -2.989 -2.841 6.913 1.00 91.81 92 VAL A O 1
ATOM 712 N N . LEU A 1 93 ? -1.909 -1.229 5.777 1.00 89.19 93 LEU A N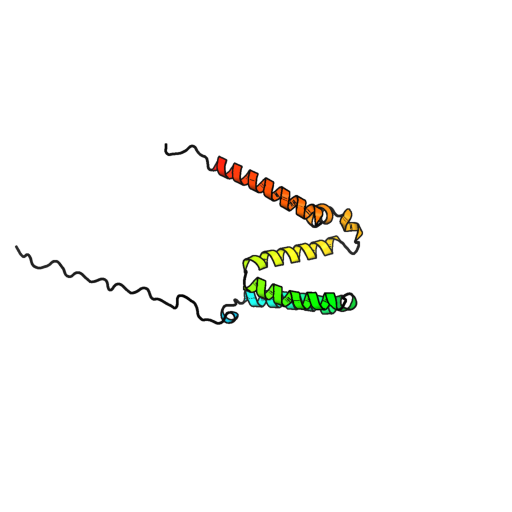 1
ATOM 713 C CA . LEU A 1 93 ? -2.320 -0.136 6.661 1.00 89.19 93 LEU A CA 1
ATOM 714 C C . LEU A 1 93 ? -3.844 0.060 6.645 1.00 89.19 93 LEU A C 1
ATOM 716 O O . LEU A 1 93 ? -4.436 0.277 7.701 1.00 89.19 93 LEU A O 1
ATOM 720 N N . ALA A 1 94 ? -4.487 -0.066 5.482 1.00 89.00 94 ALA A N 1
ATOM 721 C CA . ALA A 1 94 ? -5.939 0.016 5.354 1.00 89.00 94 ALA A CA 1
ATOM 722 C C . ALA A 1 94 ? -6.643 -1.124 6.107 1.00 89.00 94 ALA A C 1
ATOM 7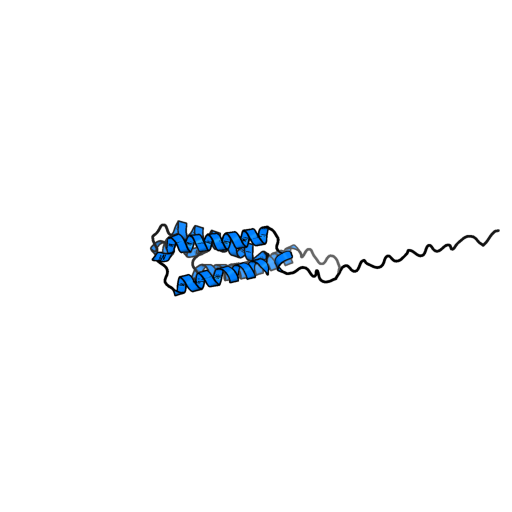24 O O . ALA A 1 94 ? -7.561 -0.866 6.883 1.00 89.00 94 ALA A O 1
ATOM 725 N N . LEU A 1 95 ? -6.185 -2.371 5.950 1.00 89.00 95 LEU A N 1
ATOM 726 C CA . LEU A 1 95 ? -6.749 -3.522 6.665 1.00 89.00 95 LEU A CA 1
ATOM 727 C C . LEU A 1 95 ? -6.532 -3.424 8.181 1.00 89.00 95 LEU A C 1
ATOM 729 O O . LEU A 1 95 ? -7.454 -3.698 8.949 1.00 89.00 95 LEU A O 1
ATOM 733 N N . LEU A 1 96 ? -5.348 -2.986 8.618 1.00 88.44 96 LEU A N 1
ATOM 734 C CA . LEU A 1 96 ? -5.068 -2.721 10.031 1.00 88.44 96 LEU A CA 1
ATOM 735 C C . LEU A 1 96 ? -6.013 -1.643 10.583 1.00 88.44 96 LEU A C 1
ATOM 737 O O . LEU A 1 96 ? -6.565 -1.806 11.668 1.00 88.44 96 LEU A O 1
ATOM 741 N N . SER A 1 97 ? -6.237 -0.568 9.822 1.00 84.44 97 SER A N 1
ATOM 742 C CA . SER A 1 97 ? -7.177 0.496 10.187 1.00 84.44 97 SER A CA 1
ATOM 743 C C . SER A 1 97 ? -8.587 -0.052 10.407 1.00 84.44 97 SER A C 1
ATOM 745 O O . SER A 1 97 ? -9.180 0.179 11.461 1.00 84.44 97 SER A O 1
ATOM 747 N N . ILE A 1 98 ? -9.093 -0.850 9.457 1.00 85.88 98 ILE A N 1
ATOM 748 C CA . ILE A 1 98 ? -10.418 -1.486 9.538 1.00 85.88 98 ILE A CA 1
ATOM 749 C C . ILE A 1 98 ? -10.530 -2.357 10.799 1.00 85.88 98 ILE A C 1
ATOM 751 O O . ILE A 1 98 ? -11.544 -2.299 11.494 1.00 85.88 98 ILE A O 1
ATOM 755 N N . GLN A 1 99 ? -9.479 -3.108 11.144 1.00 85.56 99 GLN A N 1
ATOM 756 C CA . GLN A 1 99 ? -9.462 -3.922 12.365 1.00 85.56 99 GLN A CA 1
ATOM 757 C C . GLN A 1 99 ? -9.533 -3.081 13.645 1.00 85.56 99 GLN A C 1
ATOM 759 O O . GLN A 1 99 ? -10.172 -3.485 14.616 1.00 85.56 99 GLN A O 1
ATOM 764 N N . ILE A 1 100 ? -8.907 -1.902 13.666 1.00 85.00 100 ILE A N 1
ATOM 765 C CA . ILE A 1 100 ? -8.933 -1.016 14.837 1.00 85.00 100 ILE A CA 1
ATOM 766 C C . ILE A 1 100 ? -10.299 -0.322 14.990 1.00 85.00 100 ILE A C 1
ATOM 768 O O . ILE A 1 100 ? -10.721 -0.074 16.122 1.00 85.00 100 ILE A O 1
ATOM 772 N N . TYR A 1 101 ? -11.017 -0.061 13.889 1.00 83.25 101 TYR A N 1
ATOM 773 C CA . TYR A 1 101 ? -12.376 0.495 13.938 1.00 83.25 101 TYR A CA 1
ATOM 774 C C . TYR A 1 101 ? -13.357 -0.412 14.706 1.00 83.25 101 TYR A C 1
ATOM 776 O O . TYR A 1 101 ? -14.263 0.104 15.351 1.00 83.25 101 TYR A O 1
ATOM 784 N N . GLN A 1 102 ? -13.187 -1.743 14.688 1.00 80.38 102 GLN A N 1
ATOM 785 C CA . GLN A 1 102 ? -14.055 -2.719 15.386 1.00 80.38 102 GLN A CA 1
ATOM 786 C C . GLN A 1 102 ? -15.572 -2.478 15.199 1.00 80.38 102 GLN A C 1
ATOM 788 O O . GLN A 1 102 ? -16.365 -2.762 16.092 1.00 80.38 102 GLN A O 1
ATOM 793 N N . GLY A 1 103 ? -15.984 -1.943 14.044 1.00 76.69 103 GLY A N 1
ATOM 794 C CA . GLY A 1 103 ? -17.389 -1.642 13.740 1.00 76.69 103 GLY A CA 1
ATOM 795 C C . GLY A 1 103 ? -17.943 -0.353 14.361 1.00 76.69 103 GLY A C 1
ATOM 796 O O . GLY A 1 103 ? -19.111 -0.048 14.144 1.00 76.69 103 GLY A O 1
ATOM 797 N N . ASP A 1 104 ? -17.128 0.422 15.079 1.00 80.81 104 ASP A N 1
ATOM 798 C CA . ASP A 1 104 ? -17.526 1.697 15.675 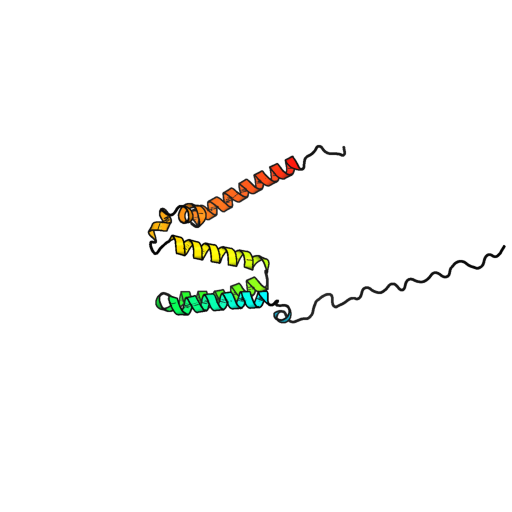1.00 80.81 104 ASP A CA 1
ATOM 799 C C . ASP A 1 104 ? -16.770 2.865 15.027 1.00 80.81 104 ASP A C 1
ATOM 801 O O . ASP A 1 104 ? -15.572 3.069 15.245 1.00 80.81 104 ASP A O 1
ATOM 805 N N . LEU A 1 105 ? -17.492 3.662 14.234 1.00 75.75 105 LEU A N 1
ATOM 806 C CA . LEU A 1 105 ? -16.940 4.825 13.540 1.00 75.75 105 LEU A CA 1
ATOM 807 C C . LEU A 1 105 ? -16.442 5.905 14.513 1.00 75.75 105 LEU A C 1
ATOM 809 O O . LEU A 1 105 ? -15.507 6.631 14.173 1.00 75.75 105 LEU A O 1
ATOM 813 N N . ALA A 1 106 ? -16.988 5.985 15.731 1.00 77.94 106 ALA A N 1
ATOM 814 C CA . ALA A 1 106 ? -16.552 6.959 16.733 1.00 77.94 106 ALA A CA 1
ATOM 815 C C . ALA A 1 106 ? -15.115 6.696 17.220 1.00 77.94 106 ALA A C 1
ATOM 817 O O . ALA A 1 106 ? -14.463 7.578 17.790 1.00 77.94 106 ALA A O 1
ATOM 818 N N . ARG A 1 107 ? -14.561 5.504 16.951 1.00 74.81 107 ARG A N 1
ATOM 819 C CA . ARG A 1 107 ? -13.159 5.192 17.258 1.00 74.81 107 ARG A CA 1
ATOM 820 C C . ARG A 1 107 ? -12.160 5.946 16.395 1.00 74.81 107 ARG A C 1
ATOM 822 O O . ARG A 1 107 ? -10.995 6.003 16.781 1.00 74.81 107 ARG A O 1
ATOM 829 N N . ALA A 1 108 ? -12.596 6.591 15.313 1.00 70.25 108 ALA A N 1
ATOM 830 C CA . ALA A 1 108 ? -11.766 7.532 14.564 1.00 70.25 108 ALA A CA 1
ATOM 831 C C . ALA A 1 108 ? -11.166 8.629 15.466 1.00 70.25 108 ALA A C 1
ATOM 833 O O . ALA A 1 108 ? -10.010 9.014 15.282 1.00 70.25 108 ALA A O 1
ATOM 834 N N . ASP A 1 109 ? -11.922 9.074 16.477 1.00 71.94 109 ASP A N 1
ATOM 835 C CA . ASP A 1 109 ? -11.543 10.182 17.359 1.00 71.94 109 ASP A CA 1
ATOM 836 C C . ASP A 1 109 ? -10.880 9.751 18.673 1.00 71.94 109 ASP A C 1
ATOM 838 O O . ASP A 1 109 ? -10.243 10.577 19.340 1.00 71.94 109 ASP A O 1
ATOM 842 N N . SER A 1 110 ? -11.015 8.478 19.052 1.00 73.88 110 SER A N 1
ATOM 843 C CA . SER A 1 110 ? -10.499 7.938 20.317 1.00 73.88 110 SER A CA 1
ATOM 844 C C . SER A 1 110 ? -9.316 6.988 20.139 1.00 73.88 110 SER A C 1
ATOM 846 O O . SER A 1 110 ? -8.422 6.957 20.987 1.00 73.88 110 SER A O 1
ATOM 848 N N . ALA A 1 111 ? -9.253 6.234 19.038 1.00 78.81 111 ALA A N 1
ATOM 849 C CA . ALA A 1 111 ? -8.139 5.337 18.783 1.00 78.81 111 ALA A CA 1
ATOM 850 C C . ALA A 1 111 ? -6.907 6.150 18.370 1.00 78.81 111 ALA A C 1
ATOM 852 O O . ALA A 1 111 ? -6.851 6.721 17.281 1.00 78.81 111 ALA A O 1
ATOM 853 N N . PHE A 1 112 ? -5.893 6.161 19.240 1.00 80.50 112 PHE A N 1
ATOM 854 C CA . PHE A 1 112 ? -4.647 6.907 19.048 1.00 80.50 112 PHE A CA 1
ATOM 855 C C . PHE A 1 112 ? -4.044 6.703 17.648 1.00 80.50 112 PHE A C 1
ATOM 857 O O . PHE A 1 112 ? -3.719 7.667 16.963 1.00 80.50 112 PHE A O 1
ATOM 864 N N . PHE A 1 113 ? -3.940 5.454 17.187 1.00 75.88 113 PHE A N 1
ATOM 865 C CA . PHE A 1 113 ? -3.323 5.146 15.895 1.00 75.88 113 PHE A CA 1
ATOM 866 C C . PHE A 1 113 ? -4.135 5.681 14.701 1.00 75.88 113 PHE A C 1
ATOM 868 O O . PHE A 1 113 ? -3.560 6.156 13.722 1.00 75.88 113 PHE A O 1
ATOM 875 N N . LEU A 1 114 ? -5.470 5.677 14.798 1.00 75.19 114 LEU A N 1
ATOM 876 C CA . LEU A 1 114 ? -6.333 6.273 13.776 1.00 75.19 114 LEU A CA 1
ATOM 877 C C . LEU A 1 114 ? -6.181 7.785 13.789 1.00 75.19 114 LEU A C 1
ATOM 879 O O . LEU A 1 114 ? -5.831 8.369 12.771 1.00 75.19 114 LEU A O 1
ATOM 883 N N . LYS A 1 115 ? -6.355 8.414 14.948 1.00 79.75 115 LYS A N 1
ATOM 884 C CA . LYS A 1 115 ? -6.334 9.871 15.075 1.00 79.75 115 LYS A CA 1
ATOM 885 C C . LYS A 1 115 ? -4.989 10.493 14.719 1.00 79.75 115 LYS A C 1
ATOM 887 O O . LYS A 1 115 ? -4.952 11.497 14.014 1.00 79.75 115 LYS A O 1
ATOM 892 N N . TYR A 1 116 ? -3.894 9.905 15.192 1.00 76.69 116 TYR A N 1
ATOM 893 C CA . TYR A 1 116 ? -2.566 10.509 15.098 1.00 76.69 116 TYR A CA 1
ATOM 894 C C . TYR A 1 116 ? -1.703 9.951 13.968 1.00 76.69 116 TYR A C 1
ATOM 896 O O . TYR A 1 116 ? -0.663 10.539 13.688 1.00 76.69 116 TYR A O 1
ATOM 904 N N . PHE A 1 117 ? -2.085 8.868 13.292 1.00 78.19 117 PHE A N 1
ATOM 905 C CA . PHE A 1 117 ? -1.229 8.264 12.261 1.00 78.19 117 PHE A CA 1
ATOM 906 C C . PHE A 1 117 ? -1.952 8.038 10.934 1.00 78.19 117 PHE A C 1
ATOM 908 O O . PHE A 1 117 ? -1.431 8.411 9.887 1.00 78.19 117 PHE A O 1
ATOM 915 N N . LEU A 1 118 ? -3.162 7.474 10.968 1.00 79.00 118 LEU A N 1
ATOM 916 C CA . LEU A 1 118 ? -3.920 7.128 9.757 1.00 79.00 118 LEU A CA 1
ATOM 917 C C . LEU A 1 118 ? -4.944 8.188 9.328 1.00 79.00 118 LEU A C 1
ATOM 919 O O . LEU A 1 118 ? -5.420 8.154 8.195 1.00 79.00 118 LEU A O 1
ATOM 923 N N . SER A 1 119 ? -5.295 9.127 10.206 1.00 82.62 119 SER A N 1
ATOM 924 C CA . SER A 1 119 ? -6.185 10.240 9.883 1.00 82.62 119 SER A CA 1
ATOM 925 C C . SER A 1 119 ? -5.515 11.170 8.880 1.00 82.62 119 SER A C 1
ATOM 927 O O . SER A 1 119 ? -4.347 11.525 9.043 1.00 82.62 119 SER A O 1
ATOM 929 N N . SER A 1 120 ? -6.264 11.621 7.868 1.00 80.56 120 SER A N 1
ATOM 930 C CA . SER A 1 120 ? -5.737 12.477 6.798 1.00 80.56 120 SER A CA 1
ATOM 931 C C . SER A 1 120 ? -5.072 13.748 7.332 1.00 80.56 120 SER A C 1
ATOM 933 O O . SER A 1 120 ? -4.040 14.155 6.806 1.00 80.56 120 SER A O 1
ATOM 935 N N . GLN A 1 121 ? -5.635 14.372 8.371 1.00 82.94 121 GLN A N 1
ATOM 936 C CA . GLN A 1 121 ? -5.063 15.591 8.950 1.00 82.94 121 GLN A CA 1
ATOM 937 C C . GLN A 1 121 ? -3.712 15.307 9.612 1.00 82.94 121 GLN A C 1
ATOM 939 O O . GLN A 1 121 ? -2.742 16.026 9.380 1.00 82.94 121 GLN A O 1
ATOM 944 N N . SER A 1 122 ? -3.621 14.221 10.380 1.00 84.88 122 SER A N 1
ATOM 945 C CA . SER A 1 122 ? -2.370 13.850 11.038 1.00 84.88 122 SER A CA 1
ATOM 946 C C . SER A 1 122 ? -1.321 13.329 10.056 1.00 84.88 122 SER A C 1
ATOM 948 O O . SER A 1 122 ? -0.140 13.629 10.197 1.00 84.88 122 SER A O 1
ATOM 950 N N . ALA A 1 123 ? -1.734 12.611 9.011 1.00 84.38 123 ALA A N 1
ATOM 951 C CA . ALA A 1 123 ? -0.833 12.137 7.966 1.00 84.38 123 ALA A CA 1
ATOM 952 C C . ALA A 1 123 ? -0.123 13.300 7.246 1.00 84.38 123 ALA A C 1
ATOM 954 O O . ALA A 1 123 ? 1.076 13.220 6.981 1.00 84.38 123 ALA A O 1
ATOM 955 N N . ILE A 1 124 ? -0.825 14.413 6.995 1.00 85.81 124 ILE A N 1
ATOM 956 C CA . ILE A 1 124 ? -0.232 15.631 6.410 1.00 85.81 124 ILE A CA 1
ATOM 957 C C . ILE A 1 124 ? 0.781 16.271 7.373 1.00 85.81 124 ILE A C 1
ATOM 959 O O . ILE A 1 124 ? 1.857 16.711 6.950 1.00 85.81 124 ILE A O 1
ATOM 963 N N . LEU A 1 125 ? 0.472 16.292 8.674 1.00 89.38 125 LEU A N 1
ATOM 964 C CA . LEU A 1 125 ? 1.405 16.774 9.694 1.00 89.38 125 LEU A CA 1
ATOM 965 C C . LEU A 1 125 ? 2.662 15.901 9.758 1.00 89.38 125 LEU A C 1
ATOM 967 O O . LEU A 1 125 ? 3.765 16.442 9.775 1.00 89.38 125 LEU A O 1
ATOM 971 N N . TRP A 1 126 ? 2.522 14.573 9.704 1.00 89.12 126 TRP A N 1
ATOM 972 C CA . TRP A 1 126 ? 3.659 13.650 9.643 1.00 89.12 126 TRP A CA 1
ATOM 973 C C . TRP A 1 126 ? 4.491 13.826 8.382 1.00 89.12 126 TRP A C 1
ATOM 975 O O . TRP A 1 126 ? 5.714 13.863 8.478 1.00 89.12 126 TRP A O 1
ATOM 985 N N . MET A 1 127 ? 3.863 13.993 7.216 1.00 90.19 127 MET A N 1
ATOM 986 C CA . MET A 1 127 ? 4.583 14.303 5.980 1.00 90.19 127 MET A CA 1
ATOM 987 C C . MET A 1 127 ? 5.445 15.559 6.163 1.00 90.19 127 MET A C 1
ATOM 989 O O . MET A 1 127 ? 6.643 15.532 5.887 1.00 90.19 127 MET A O 1
ATOM 993 N N . SER A 1 128 ? 4.865 16.630 6.708 1.00 89.62 128 SER A N 1
ATOM 994 C CA . SER A 1 128 ? 5.572 17.891 6.965 1.00 89.62 128 SER A CA 1
ATOM 995 C C . SER A 1 128 ? 6.701 17.726 7.992 1.00 89.62 128 SER A C 1
ATOM 997 O O . SER A 1 128 ? 7.821 18.186 7.765 1.00 89.62 128 SER A O 1
ATOM 999 N N . ALA A 1 129 ? 6.445 17.016 9.093 1.00 89.81 129 ALA A N 1
ATOM 1000 C CA . ALA A 1 129 ? 7.433 16.733 10.133 1.00 89.81 129 ALA A CA 1
ATOM 1001 C C . ALA A 1 129 ? 8.617 15.911 9.597 1.00 89.81 129 ALA A C 1
ATOM 1003 O O . ALA A 1 129 ? 9.770 16.218 9.903 1.00 89.81 129 ALA A O 1
ATOM 1004 N N . LEU A 1 130 ? 8.352 14.906 8.756 1.00 90.69 130 LEU A N 1
ATOM 1005 C CA . LEU A 1 130 ? 9.383 14.075 8.134 1.00 90.69 130 LEU A CA 1
ATOM 1006 C C . LEU A 1 130 ? 10.260 14.871 7.158 1.00 90.69 130 LEU A C 1
ATOM 1008 O O . LEU A 1 130 ? 11.459 14.614 7.103 1.00 90.69 130 LEU A O 1
ATOM 1012 N N . PHE A 1 131 ? 9.723 15.862 6.439 1.00 91.19 131 PHE A N 1
ATOM 1013 C CA . PHE A 1 131 ? 10.537 16.751 5.595 1.00 91.19 131 PHE A CA 1
ATOM 1014 C C . PHE A 1 131 ? 11.505 17.614 6.413 1.00 91.19 131 PHE A C 1
ATOM 1016 O O . PHE A 1 131 ? 12.685 17.741 6.065 1.00 91.19 131 PHE A O 1
ATOM 1023 N N . VAL A 1 132 ? 11.032 18.178 7.526 1.00 92.50 132 VAL A N 1
ATOM 1024 C CA . VAL A 1 132 ? 11.892 18.940 8.444 1.00 92.50 132 VAL A CA 1
ATOM 1025 C C . VAL A 1 132 ? 12.962 18.025 9.044 1.00 92.50 132 VAL A C 1
ATOM 1027 O O . VAL A 1 132 ? 14.145 18.367 9.034 1.00 92.50 132 VAL A O 1
ATOM 1030 N N . LEU A 1 133 ? 12.577 16.824 9.484 1.00 93.62 133 LEU A N 1
ATOM 1031 C CA . LEU A 1 133 ? 13.506 15.833 10.027 1.00 93.62 133 LEU A CA 1
ATOM 1032 C C . LEU A 1 133 ? 14.553 15.388 8.995 1.00 93.62 133 LEU A C 1
ATOM 1034 O O . LEU A 1 133 ? 15.733 15.297 9.324 1.00 93.62 133 LEU A O 1
ATOM 1038 N N . ALA A 1 134 ? 14.152 15.169 7.741 1.00 93.12 134 ALA A N 1
ATOM 1039 C CA . ALA A 1 134 ? 15.066 14.839 6.651 1.00 93.12 134 ALA A CA 1
ATOM 1040 C C . ALA A 1 134 ? 16.096 15.952 6.417 1.00 93.12 134 ALA A C 1
ATOM 1042 O O . ALA A 1 134 ? 17.269 15.665 6.188 1.00 93.12 134 ALA A O 1
ATOM 1043 N N . THR A 1 135 ? 15.683 17.215 6.543 1.00 92.69 135 THR A N 1
ATOM 1044 C CA . THR A 1 135 ? 16.591 18.367 6.451 1.00 92.69 135 THR A CA 1
ATOM 1045 C C . THR A 1 135 ? 17.612 18.343 7.588 1.00 92.69 135 THR A C 1
ATOM 1047 O O . THR A 1 135 ? 18.807 18.489 7.346 1.00 92.69 135 THR A O 1
ATOM 1050 N N . ILE A 1 136 ? 17.172 18.082 8.821 1.00 93.06 136 ILE A N 1
ATOM 1051 C CA . ILE A 1 136 ? 18.068 17.941 9.979 1.00 93.06 136 ILE A CA 1
ATOM 1052 C C . ILE A 1 136 ? 19.060 16.790 9.760 1.00 93.06 136 ILE A C 1
ATOM 1054 O O . ILE A 1 136 ? 20.261 16.979 9.935 1.00 93.06 136 ILE A O 1
ATOM 1058 N N . PHE A 1 137 ? 18.592 15.616 9.331 1.00 92.31 137 PHE A N 1
ATOM 1059 C CA . PHE A 1 137 ? 19.458 14.467 9.044 1.00 92.31 137 PHE A CA 1
ATOM 1060 C C . PHE A 1 137 ? 20.428 14.726 7.895 1.00 92.31 137 PHE A C 1
ATOM 1062 O O . PHE A 1 137 ? 21.567 14.268 7.957 1.00 92.31 137 PHE A O 1
ATOM 1069 N N . TYR A 1 138 ? 20.019 15.490 6.883 1.00 90.62 138 TYR A N 1
ATOM 1070 C CA . TYR A 1 138 ? 20.917 15.952 5.834 1.00 90.62 138 TYR A CA 1
ATOM 1071 C C . TYR A 1 138 ? 22.044 16.820 6.410 1.00 90.62 138 TYR A C 1
ATOM 1073 O O . TYR A 1 138 ? 23.211 16.539 6.146 1.00 90.62 138 TYR A O 1
ATOM 1081 N N . TRP A 1 139 ? 21.725 17.811 7.250 1.00 91.06 139 TRP A N 1
ATOM 1082 C CA . TRP A 1 139 ? 22.733 18.655 7.905 1.00 91.06 139 TRP A CA 1
ATOM 1083 C C . TRP A 1 139 ? 23.650 17.859 8.834 1.00 91.06 139 TRP A C 1
ATOM 1085 O O . TRP A 1 139 ? 24.864 18.033 8.785 1.00 91.06 139 TRP A O 1
ATOM 1095 N N . ILE A 1 140 ? 23.097 16.948 9.636 1.00 90.25 140 ILE A N 1
ATOM 1096 C CA . ILE A 1 140 ? 23.884 16.057 10.497 1.00 90.25 140 ILE A CA 1
ATOM 1097 C C . ILE A 1 140 ? 24.806 15.177 9.650 1.00 90.25 140 ILE A C 1
ATOM 1099 O O . ILE A 1 140 ? 25.990 15.084 9.948 1.00 90.25 140 ILE A O 1
ATOM 1103 N N . GLY A 1 141 ? 24.301 14.562 8.578 1.00 87.94 141 GLY A N 1
ATOM 1104 C CA . GLY A 1 141 ? 25.102 13.740 7.672 1.00 87.94 141 GLY A CA 1
ATOM 1105 C C . GLY A 1 141 ? 26.191 14.537 6.951 1.00 87.94 141 GLY A C 1
ATOM 1106 O O . GLY A 1 141 ? 27.298 14.031 6.764 1.00 87.94 141 GLY A O 1
ATOM 1107 N N . LEU A 1 142 ? 25.907 15.791 6.593 1.00 88.81 142 LEU A N 1
ATOM 1108 C CA . LEU A 1 142 ? 26.869 16.713 5.995 1.00 88.81 142 LEU A CA 1
ATOM 1109 C C . LEU A 1 142 ? 27.983 17.079 6.986 1.00 88.81 142 LEU A C 1
ATOM 1111 O O . LEU A 1 142 ? 29.158 16.976 6.644 1.00 88.81 142 LEU A O 1
ATOM 1115 N N . LEU A 1 143 ? 27.628 17.440 8.222 1.00 88.19 143 LEU A N 1
ATOM 1116 C CA . LEU A 1 143 ? 28.581 17.795 9.280 1.00 88.19 143 LEU A CA 1
ATOM 1117 C C . LEU A 1 143 ? 29.376 16.581 9.785 1.00 88.19 143 LEU A C 1
ATOM 1119 O O . LEU A 1 143 ? 30.566 16.697 10.045 1.00 88.19 143 LEU A O 1
ATOM 1123 N N . ALA A 1 144 ? 28.758 15.401 9.868 1.00 82.94 144 ALA A N 1
ATOM 1124 C CA . ALA A 1 144 ? 29.428 14.158 10.255 1.00 82.94 144 ALA A CA 1
ATOM 1125 C C . ALA A 1 144 ? 30.371 13.631 9.160 1.00 82.94 144 ALA A C 1
ATOM 1127 O O . ALA A 1 144 ? 31.376 12.993 9.465 1.00 82.94 144 ALA A O 1
ATOM 1128 N N . ARG A 1 145 ? 30.074 13.908 7.881 1.00 72.25 145 ARG A N 1
ATOM 1129 C CA . ARG A 1 145 ? 31.010 13.689 6.765 1.00 72.25 145 ARG A CA 1
ATOM 1130 C C . ARG A 1 145 ? 32.102 14.761 6.710 1.00 72.25 145 ARG A C 1
ATOM 1132 O O . ARG A 1 145 ? 33.162 14.505 6.147 1.00 72.25 145 ARG A O 1
ATOM 1139 N N . SER A 1 146 ? 31.866 15.928 7.307 1.00 58.69 146 SER A N 1
ATOM 1140 C CA . SER A 1 146 ? 32.856 16.991 7.472 1.00 58.69 146 SER A CA 1
ATOM 1141 C C . SER A 1 146 ? 33.841 16.652 8.597 1.00 58.69 146 SER A C 1
ATOM 1143 O O . SER A 1 146 ? 33.960 17.369 9.589 1.00 58.69 146 SER A O 1
ATOM 1145 N N . ALA A 1 147 ? 34.625 15.589 8.414 1.00 60.69 147 ALA A N 1
ATOM 1146 C CA . ALA A 1 147 ? 36.013 15.685 8.840 1.00 60.69 147 ALA A CA 1
ATOM 1147 C C . ALA A 1 147 ? 36.626 16.825 8.016 1.00 60.69 147 ALA A C 1
ATOM 1149 O O . ALA A 1 147 ? 36.380 16.897 6.813 1.00 60.69 147 ALA A O 1
ATOM 1150 N N . SER A 1 148 ? 37.328 17.739 8.681 1.00 58.09 148 SER A N 1
ATOM 1151 C CA . SER A 1 148 ? 38.231 18.759 8.137 1.00 58.09 148 SER A CA 1
ATOM 1152 C C . SER A 1 148 ? 38.591 18.522 6.672 1.00 58.09 148 SER A C 1
ATOM 1154 O O . SER A 1 148 ? 38.988 17.406 6.346 1.00 58.09 148 SER A O 1
ATOM 1156 N N . GLY A 1 149 ? 38.518 19.541 5.809 1.00 52.22 149 GLY A N 1
ATOM 1157 C CA . GLY A 1 149 ? 39.080 19.464 4.460 1.00 52.22 149 GLY A CA 1
ATOM 1158 C C . GLY A 1 149 ? 40.479 18.840 4.490 1.00 52.22 149 GLY A C 1
ATOM 1159 O O . GLY A 1 149 ? 41.463 19.506 4.776 1.00 52.22 149 GLY A O 1
ATOM 1160 N N . SER A 1 150 ? 40.571 17.537 4.218 1.00 53.62 150 SER A N 1
ATOM 1161 C CA . SER A 1 150 ? 41.806 16.749 4.209 1.00 53.62 150 SER A CA 1
ATOM 1162 C C . SER A 1 150 ? 42.562 16.965 2.891 1.00 53.62 150 SER A C 1
ATOM 1164 O O . SER A 1 150 ? 43.102 16.020 2.321 1.00 53.62 150 SER A O 1
ATOM 1166 N N . ALA A 1 151 ? 42.528 18.200 2.387 1.00 43.84 151 ALA A N 1
ATOM 1167 C CA . ALA A 1 151 ? 43.332 18.759 1.306 1.00 43.84 151 ALA A CA 1
ATOM 1168 C C . ALA A 1 151 ? 42.840 20.196 1.038 1.00 43.84 151 ALA A C 1
ATOM 1170 O O . ALA A 1 151 ? 42.071 20.411 0.103 1.00 43.84 151 ALA A O 1
ATOM 1171 N N . ILE A 1 152 ? 43.195 21.144 1.908 1.00 44.28 152 ILE A N 1
ATOM 1172 C CA . ILE A 1 152 ? 44.008 22.334 1.582 1.00 44.28 152 ILE A CA 1
ATOM 1173 C C . ILE A 1 152 ? 44.526 22.963 2.875 1.00 44.28 152 ILE A C 1
ATOM 1175 O O . ILE A 1 152 ? 43.734 23.067 3.837 1.00 44.28 152 ILE A O 1
#

Secondary structure (DSSP, 8-state):
---------------------SS--S-GGGG--HHHHHHHHHHHHHHHHHHHHHGGG--HHHHHHHHHHHHHHHHHHHH-TTHHHHHHHHHHHHHHHHHHHTT-TTHHHH-HHIIIIISHHHHHHHHHHHHHHHHHHHHHHHHHH----S--

pLDDT: mean 80.02, std 13.64, range [42.59, 94.19]

Sequence (152 aa):
MDLTQVSSSHRASAQAPVTGPLFDDRPFLARLSLLDWLFALALVVGAGYALVHYNAHMDYYDKAVMIGTVPALIALGWRWKPARLMMASIAVLALLSIQIYQGDLARADSAFFLKYFLSSQSAILWMSALFVLATIFYWIGLLARSASGSAI

Organism: NCBI:txid488447

Radius of gyration: 29.05 Å; chains: 1; bounding box: 100×37×59 Å

Foldseek 3Di:
DDDDDDDPPPPPPPPPPPPDPPDDPDDLVVPDDPVLVVLLVVLVVVLVVCCVPCVVVDDPVRNVVSVVVSVVVSVVCSVDVVVSVVVVVVVVVVVVVVVQCVVPPCVCVVVCCNVQPVDPVNVVVVVVVVVVVVVVVVVVVVVVVPPDPPDD